Protein AF-A0A357TGL8-F1 (afdb_monomer_lite)

Sequence (66 aa):
KSPHELFVYFHQGQLHGVRSGKWKMLFSRDDNSLGRPSGLFDLENDIGEKKNVLHLNRAVAKRLAK

Foldseek 3Di:
DDPDQKDWDDDPNATAWIDGDQKIWGADPPPVGGRPTPFIGRCVVCVVRPDGCCVVCVVVVVVRSD

pLDDT: mean 88.4, std 8.16, range [53.53, 96.0]

Structure (mmCIF, N/CA/C/O backbone):
data_AF-A0A357TGL8-F1
#
_entry.id   AF-A0A357TGL8-F1
#
loop_
_atom_site.group_PDB
_atom_site.id
_atom_site.type_symbol
_atom_site.label_atom_id
_atom_site.label_alt_id
_atom_site.label_comp_id
_atom_site.label_asym_id
_atom_site.label_entity_id
_atom_site.label_seq_id
_atom_site.pdbx_PDB_ins_code
_atom_site.Cartn_x
_atom_site.Cartn_y
_atom_site.Cartn_z
_atom_site.occupancy
_atom_site.B_iso_or_equiv
_atom_site.auth_seq_id
_atom_site.auth_comp_id
_atom_site.auth_asym_id
_atom_site.auth_atom_id
_atom_site.pdbx_PDB_model_num
ATOM 1 N N . LYS A 1 1 ? -18.324 11.938 2.934 1.00 53.53 1 LYS A N 1
ATOM 2 C CA . LYS A 1 1 ? -17.754 10.679 2.392 1.00 53.53 1 LYS A CA 1
ATOM 3 C C . LYS A 1 1 ? -17.255 10.976 0.987 1.00 53.53 1 LYS A C 1
ATOM 5 O O . LYS A 1 1 ? -18.026 11.530 0.220 1.00 53.53 1 LYS A O 1
ATOM 10 N N . SER A 1 2 ? -15.984 10.703 0.694 1.00 56.44 2 SER A N 1
ATOM 11 C CA . SER A 1 2 ? -15.470 10.789 -0.679 1.00 56.44 2 SER A CA 1
ATOM 12 C C . SER A 1 2 ? -16.174 9.733 -1.547 1.00 56.44 2 SER A C 1
ATOM 14 O O . SER A 1 2 ? -16.376 8.628 -1.040 1.00 56.44 2 SER A O 1
ATOM 16 N N . PRO A 1 3 ? -16.543 10.033 -2.805 1.00 75.62 3 PRO A N 1
ATOM 17 C CA . PRO A 1 3 ? -17.069 9.036 -3.739 1.00 75.62 3 PRO A CA 1
ATOM 18 C C . PRO A 1 3 ? -15.996 8.035 -4.200 1.00 75.62 3 PRO A C 1
ATOM 20 O O . PRO A 1 3 ? -16.321 7.033 -4.826 1.00 75.62 3 PRO A O 1
ATOM 23 N N . HIS A 1 4 ? -14.718 8.291 -3.903 1.00 68.31 4 HIS A N 1
ATOM 24 C CA . HIS A 1 4 ? -13.618 7.435 -4.329 1.00 68.31 4 HIS A CA 1
ATOM 25 C C . HIS A 1 4 ? -13.486 6.202 -3.426 1.00 68.31 4 HIS A C 1
ATOM 27 O O . HIS A 1 4 ? -13.130 6.304 -2.249 1.00 68.31 4 HIS A O 1
ATOM 33 N N . GLU A 1 5 ? -13.737 5.029 -4.007 1.00 82.75 5 GLU A N 1
ATOM 34 C CA . GLU A 1 5 ? -13.605 3.717 -3.354 1.00 82.75 5 GL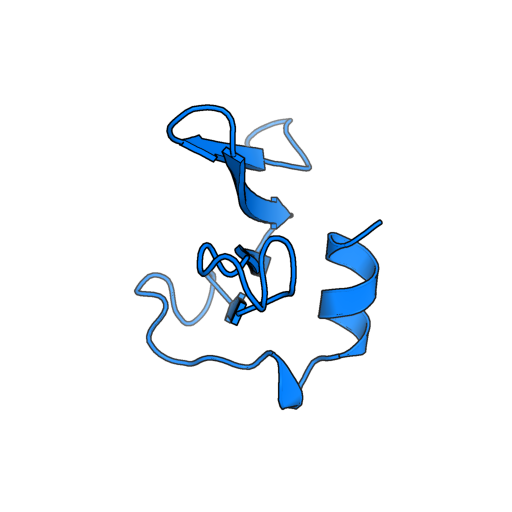U A CA 1
ATOM 35 C C . GLU A 1 5 ? -12.143 3.247 -3.245 1.00 82.75 5 GLU A C 1
ATOM 37 O O . GLU A 1 5 ? -11.808 2.392 -2.413 1.00 82.75 5 GLU A O 1
ATOM 42 N N . LEU A 1 6 ? -11.264 3.836 -4.063 1.00 88.38 6 LEU A N 1
ATOM 43 C CA . LEU A 1 6 ? -9.853 3.495 -4.177 1.00 88.38 6 LEU A CA 1
ATOM 44 C C . LEU A 1 6 ? -8.999 4.755 -4.348 1.00 88.38 6 LEU A C 1
ATOM 46 O O . LEU A 1 6 ? -9.301 5.619 -5.169 1.00 88.38 6 LEU A O 1
ATOM 50 N N . PHE A 1 7 ? -7.898 4.820 -3.607 1.00 90.75 7 PHE A N 1
ATOM 51 C CA . PHE A 1 7 ? -6.843 5.810 -3.785 1.00 90.75 7 PHE A CA 1
ATOM 52 C C . PHE A 1 7 ? -5.542 5.088 -4.107 1.00 90.75 7 PHE A C 1
ATOM 54 O O . PHE A 1 7 ? -5.143 4.176 -3.380 1.00 90.75 7 PHE A O 1
ATOM 61 N N . VAL A 1 8 ? -4.875 5.513 -5.175 1.00 92.12 8 VAL A N 1
ATOM 62 C CA . VAL A 1 8 ? -3.588 4.960 -5.597 1.00 92.12 8 VAL A CA 1
ATOM 63 C C . VAL A 1 8 ? -2.521 6.029 -5.413 1.00 92.12 8 VAL A C 1
ATOM 65 O O . VAL A 1 8 ? -2.673 7.160 -5.870 1.00 92.12 8 VAL A O 1
ATOM 68 N N . TYR A 1 9 ? -1.458 5.673 -4.705 1.00 92.00 9 TYR A N 1
ATOM 69 C CA . TYR A 1 9 ? -0.344 6.555 -4.398 1.00 92.00 9 TYR A CA 1
ATOM 70 C C . TYR A 1 9 ? 0.825 6.188 -5.300 1.00 92.00 9 TYR A C 1
ATOM 72 O O . TYR A 1 9 ? 1.319 5.060 -5.252 1.00 92.00 9 TYR A O 1
ATOM 80 N N . PHE A 1 10 ? 1.276 7.157 -6.087 1.00 90.88 10 PHE A N 1
ATOM 81 C CA . PHE A 1 10 ? 2.470 7.051 -6.914 1.00 90.88 10 PHE A CA 1
ATOM 82 C C . PHE A 1 10 ? 3.524 8.038 -6.436 1.00 90.88 10 PHE A C 1
ATOM 84 O O . PHE A 1 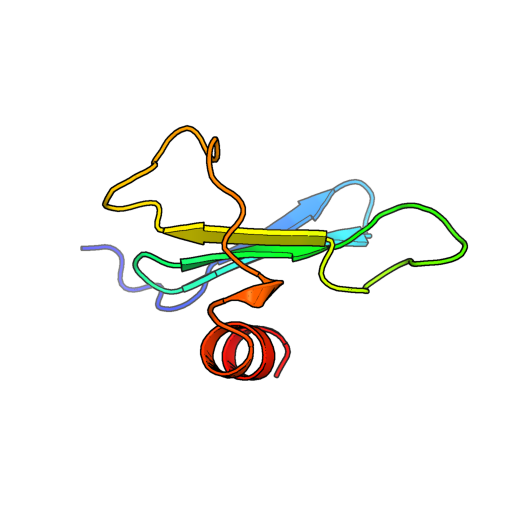10 ? 3.201 9.120 -5.944 1.00 90.88 10 PHE A O 1
ATOM 91 N N . HIS A 1 11 ? 4.788 7.689 -6.623 1.00 86.06 11 HIS A N 1
ATOM 92 C CA . HIS A 1 11 ? 5.894 8.623 -6.470 1.00 86.06 11 HIS A CA 1
ATOM 93 C C . HIS A 1 11 ? 7.022 8.214 -7.414 1.00 86.06 11 HIS A C 1
ATOM 95 O O . HIS A 1 11 ? 7.329 7.034 -7.556 1.00 86.06 11 HIS A O 1
ATOM 101 N N . GLN A 1 12 ? 7.559 9.204 -8.133 1.00 88.38 12 GLN A N 1
ATOM 102 C CA . GLN A 1 12 ? 8.531 9.014 -9.218 1.00 88.38 12 GLN A CA 1
ATOM 103 C C . GLN A 1 12 ? 8.095 7.973 -10.271 1.00 88.38 12 GLN A C 1
ATOM 105 O O . GLN A 1 12 ? 8.897 7.191 -10.765 1.00 88.38 12 GLN A O 1
ATOM 110 N N . GLY A 1 13 ? 6.798 7.935 -10.601 1.00 84.81 13 GLY A N 1
ATOM 111 C CA . GLY A 1 13 ? 6.248 6.987 -11.580 1.00 84.81 13 GLY A CA 1
ATOM 112 C C . GLY A 1 13 ? 6.099 5.547 -11.074 1.00 84.81 13 GLY A C 1
ATOM 113 O O . GLY A 1 13 ? 5.659 4.685 -11.829 1.00 84.81 13 GLY A O 1
ATOM 114 N N . GLN A 1 14 ? 6.412 5.276 -9.804 1.00 85.62 14 GLN A N 1
ATOM 115 C CA . GLN A 1 14 ? 6.304 3.951 -9.195 1.00 85.62 14 GLN A CA 1
ATOM 116 C C . GLN A 1 14 ? 5.115 3.865 -8.235 1.00 85.62 14 GLN A C 1
ATOM 118 O O . GLN A 1 14 ? 4.807 4.818 -7.511 1.00 85.62 14 GLN A O 1
ATOM 123 N N . LEU A 1 15 ? 4.450 2.705 -8.214 1.00 89.88 15 LEU A N 1
ATOM 124 C CA . LEU A 1 15 ? 3.359 2.418 -7.284 1.00 89.88 15 LEU A CA 1
ATOM 125 C C . LEU A 1 15 ? 3.906 2.323 -5.856 1.00 89.88 15 LEU A C 1
ATOM 127 O O . LEU A 1 15 ? 4.718 1.459 -5.542 1.00 89.88 15 LEU A O 1
ATOM 131 N N . HIS A 1 16 ? 3.430 3.204 -4.984 1.00 92.38 16 HIS A N 1
ATOM 132 C CA . HIS A 1 16 ? 3.829 3.259 -3.580 1.00 92.38 16 HIS A CA 1
ATOM 133 C C . HIS A 1 16 ? 2.809 2.603 -2.659 1.00 92.38 16 HIS A C 1
ATOM 135 O O . HIS A 1 16 ? 3.172 1.998 -1.650 1.00 92.38 16 HIS A O 1
ATOM 141 N N . GLY A 1 17 ? 1.527 2.728 -2.985 1.00 93.81 17 GLY A N 1
ATOM 142 C CA . GLY A 1 17 ? 0.486 2.187 -2.136 1.00 93.81 17 GLY A CA 1
ATOM 143 C C . GLY A 1 17 ? -0.900 2.303 -2.725 1.00 93.81 17 GLY A C 1
ATOM 144 O O . GLY A 1 17 ? -1.157 3.080 -3.641 1.00 93.81 17 GLY A O 1
ATOM 145 N N . VAL A 1 18 ? -1.804 1.532 -2.145 1.00 94.25 18 VAL A N 1
ATOM 146 C CA . VAL A 1 18 ? -3.223 1.517 -2.481 1.00 94.25 18 VAL A CA 1
ATOM 147 C C . VAL A 1 18 ? -4.011 1.608 -1.185 1.00 94.25 18 VAL A C 1
ATOM 149 O O . VAL A 1 18 ? -3.741 0.878 -0.232 1.00 94.25 18 VAL A O 1
ATOM 152 N N . ARG A 1 19 ? -5.003 2.494 -1.136 1.00 93.94 19 ARG A N 1
ATOM 153 C CA . ARG A 1 19 ? -5.950 2.596 -0.024 1.00 93.94 19 ARG A CA 1
ATOM 154 C C . ARG A 1 19 ? -7.361 2.343 -0.518 1.00 93.94 19 ARG A C 1
ATOM 156 O O . ARG A 1 19 ? -7.814 2.998 -1.449 1.00 93.94 19 ARG A O 1
ATOM 163 N N . SER A 1 20 ? -8.074 1.459 0.169 1.00 92.50 20 SER A N 1
ATOM 164 C CA . SER A 1 20 ? -9.507 1.249 -0.027 1.00 92.50 20 SER A CA 1
ATOM 165 C C . SER A 1 20 ? -10.206 1.175 1.327 1.00 92.50 20 SER A C 1
ATOM 167 O O . SER A 1 20 ? -9.903 0.321 2.168 1.00 92.50 20 SER A O 1
ATOM 169 N N . GLY A 1 21 ? -11.121 2.118 1.559 1.00 90.62 21 GLY A N 1
ATOM 170 C CA . GLY A 1 21 ? -11.764 2.309 2.857 1.00 90.62 21 GLY A CA 1
ATOM 171 C C . GLY A 1 21 ? -10.744 2.533 3.980 1.00 90.62 21 GLY A C 1
ATOM 172 O O . GLY A 1 21 ? -9.926 3.460 3.928 1.00 90.62 21 GLY A O 1
ATOM 173 N N . LYS A 1 22 ? -10.801 1.668 4.999 1.00 92.62 22 LYS A N 1
ATOM 174 C CA . LYS A 1 22 ? -9.887 1.690 6.149 1.00 92.62 22 LYS A CA 1
ATOM 175 C C . LYS A 1 22 ? -8.526 1.053 5.882 1.00 92.62 22 LYS A C 1
ATOM 177 O O . LYS A 1 22 ? -7.588 1.293 6.626 1.00 92.62 22 LYS A O 1
ATOM 182 N N . TRP A 1 23 ? -8.395 0.259 4.825 1.00 95.25 23 TRP A N 1
ATOM 183 C CA . TRP A 1 23 ? -7.158 -0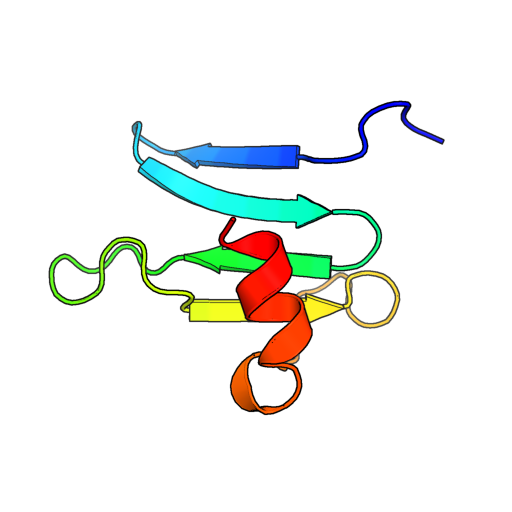.459 4.558 1.00 95.25 23 TRP A CA 1
ATOM 184 C C . TRP A 1 23 ? -6.230 0.351 3.672 1.00 95.25 23 TRP A C 1
ATOM 186 O O . TRP A 1 23 ? -6.655 0.863 2.635 1.00 95.25 23 TRP A O 1
ATOM 196 N N . LYS A 1 24 ? -4.952 0.397 4.042 1.00 95.31 24 LYS A N 1
ATOM 197 C CA . LYS A 1 24 ? -3.879 0.910 3.193 1.00 95.31 24 LYS A CA 1
ATOM 198 C C . LYS A 1 24 ? -2.768 -0.120 3.079 1.00 95.31 24 LYS A C 1
ATOM 200 O O . LYS A 1 24 ? -2.262 -0.614 4.082 1.00 95.31 24 LYS A O 1
ATOM 205 N N . MET A 1 25 ? -2.426 -0.453 1.844 1.00 95.00 25 MET A N 1
ATOM 206 C CA . MET A 1 25 ? -1.307 -1.307 1.488 1.00 95.00 25 MET A CA 1
ATOM 207 C C . MET A 1 25 ? -0.173 -0.450 0.947 1.00 95.00 25 MET A C 1
ATOM 209 O O . MET A 1 25 ? -0.410 0.444 0.136 1.00 95.00 25 MET A O 1
ATOM 213 N N . LEU A 1 26 ? 1.046 -0.760 1.369 1.00 94.38 26 LEU A N 1
ATOM 214 C CA . LEU A 1 26 ? 2.271 -0.212 0.805 1.00 94.38 26 LEU A CA 1
ATOM 215 C C . LEU A 1 26 ? 3.007 -1.294 0.020 1.00 94.38 26 LEU A C 1
ATOM 217 O O . LEU A 1 26 ? 2.953 -2.477 0.370 1.00 94.38 26 LEU A O 1
ATOM 221 N N . PHE A 1 27 ? 3.707 -0.868 -1.024 1.00 92.81 27 PHE A N 1
ATOM 222 C CA . PHE A 1 27 ? 4.559 -1.726 -1.836 1.00 92.81 27 PHE A CA 1
ATOM 223 C C . PHE A 1 27 ? 6.028 -1.418 -1.564 1.00 92.81 27 PHE A C 1
ATOM 225 O O . PHE A 1 27 ? 6.399 -0.293 -1.219 1.00 92.81 27 PHE A O 1
ATOM 232 N N . SER A 1 28 ? 6.868 -2.442 -1.669 1.00 91.00 28 SER A N 1
ATOM 233 C CA . SER A 1 28 ? 8.310 -2.284 -1.590 1.00 91.00 28 SER A CA 1
ATOM 234 C C . SER A 1 28 ? 8.836 -1.572 -2.832 1.00 91.00 28 SER A C 1
ATOM 236 O O . SER A 1 28 ? 8.306 -1.732 -3.937 1.00 91.00 28 SER A O 1
ATOM 238 N N . ARG A 1 29 ? 9.888 -0.786 -2.613 1.00 86.25 29 ARG A N 1
ATOM 239 C CA . ARG A 1 29 ? 10.578 0.028 -3.619 1.00 86.25 29 ARG A CA 1
ATOM 240 C C . ARG A 1 29 ? 12.000 -0.453 -3.877 1.00 86.25 29 ARG A C 1
ATOM 242 O O . ARG A 1 29 ? 12.670 0.103 -4.733 1.00 86.25 29 ARG A O 1
ATOM 249 N N . ASP A 1 30 ? 12.452 -1.462 -3.137 1.00 87.31 30 ASP A N 1
ATOM 250 C CA . ASP A 1 30 ? 13.767 -2.049 -3.356 1.00 87.31 30 ASP A CA 1
ATOM 251 C C . ASP A 1 30 ? 13.733 -2.858 -4.650 1.00 87.31 30 ASP A C 1
ATOM 253 O O . ASP A 1 30 ? 12.807 -3.647 -4.841 1.00 87.31 30 ASP A O 1
ATOM 257 N N . ASP A 1 31 ? 14.755 -2.739 -5.495 1.00 83.69 31 ASP A N 1
ATOM 258 C CA . ASP A 1 31 ? 14.789 -3.385 -6.818 1.00 83.69 31 ASP A CA 1
ATOM 259 C C . ASP A 1 31 ? 14.516 -4.899 -6.754 1.00 83.69 31 ASP A C 1
ATOM 261 O O . ASP A 1 31 ? 13.780 -5.451 -7.570 1.00 83.69 31 ASP A O 1
ATOM 265 N N . ASN A 1 32 ? 15.014 -5.572 -5.712 1.00 86.25 32 ASN A N 1
ATOM 266 C CA . ASN A 1 32 ? 14.831 -7.015 -5.504 1.00 86.25 32 ASN A CA 1
ATOM 267 C C . ASN A 1 32 ? 13.410 -7.422 -5.071 1.00 86.25 32 ASN A C 1
ATOM 269 O O . ASN A 1 32 ? 13.073 -8.609 -5.037 1.00 86.25 32 ASN A O 1
ATOM 273 N N . SER A 1 33 ? 12.576 -6.463 -4.672 1.00 84.12 33 SER A N 1
ATOM 274 C CA . SER A 1 33 ? 11.221 -6.709 -4.173 1.00 84.12 33 SER A CA 1
ATOM 275 C C . SER A 1 33 ? 10.192 -5.712 -4.702 1.00 84.12 33 SER A C 1
ATOM 277 O O . SER A 1 33 ? 9.091 -5.632 -4.156 1.00 84.12 33 SER A O 1
ATOM 279 N N . LEU A 1 34 ? 10.523 -4.997 -5.779 1.00 85.25 34 LEU A N 1
ATOM 280 C CA . LEU A 1 34 ? 9.699 -3.943 -6.350 1.00 85.25 34 LEU A CA 1
ATOM 281 C C . LEU A 1 34 ? 8.281 -4.455 -6.624 1.00 85.25 34 LEU A C 1
ATOM 283 O O . LEU A 1 34 ? 8.082 -5.522 -7.209 1.00 85.25 34 LEU A O 1
ATOM 287 N N . GLY A 1 35 ? 7.285 -3.709 -6.150 1.00 83.25 35 GLY A N 1
ATOM 288 C CA . GLY A 1 35 ? 5.875 -4.060 -6.332 1.00 83.25 35 GLY A CA 1
ATOM 289 C C . GLY A 1 35 ? 5.374 -5.207 -5.445 1.00 83.25 35 GLY A C 1
ATOM 290 O O . GLY A 1 35 ? 4.198 -5.560 -5.519 1.00 83.25 35 GLY A O 1
ATOM 291 N N . ARG A 1 36 ? 6.206 -5.779 -4.562 1.00 89.62 36 ARG A N 1
ATOM 292 C CA . ARG A 1 36 ? 5.725 -6.709 -3.528 1.00 89.62 36 ARG A CA 1
ATOM 293 C C . ARG A 1 36 ? 5.096 -5.933 -2.372 1.00 89.62 36 ARG A C 1
ATOM 295 O O . ARG A 1 36 ? 5.643 -4.905 -1.981 1.00 89.62 36 ARG A O 1
ATOM 302 N N . PRO A 1 37 ? 3.997 -6.417 -1.771 1.00 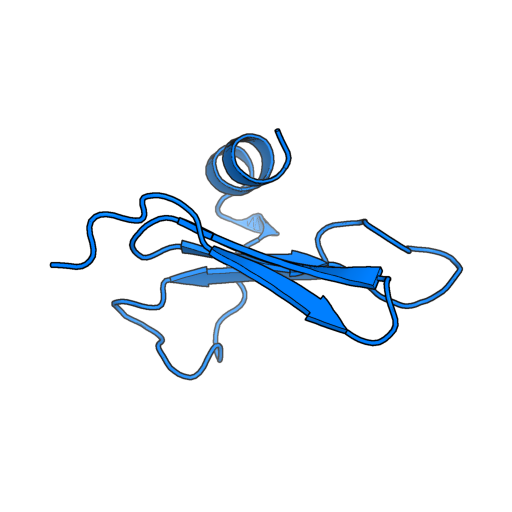91.44 37 PRO A N 1
ATOM 303 C CA . PRO A 1 37 ? 3.444 -5.797 -0.573 1.00 91.44 37 PRO A CA 1
ATOM 304 C C . PRO A 1 37 ? 4.485 -5.758 0.553 1.00 91.44 37 PRO A C 1
ATOM 306 O O . PRO A 1 37 ? 5.007 -6.801 0.949 1.00 91.44 37 PRO A O 1
ATOM 309 N N . SER A 1 38 ? 4.775 -4.565 1.068 1.00 92.94 38 SER A N 1
ATOM 310 C CA . SER A 1 38 ? 5.686 -4.345 2.199 1.00 92.94 38 SER A CA 1
ATOM 311 C C . SER A 1 38 ? 4.926 -4.143 3.512 1.00 92.94 38 SER A C 1
ATOM 313 O O . SER A 1 38 ? 5.417 -4.496 4.584 1.00 92.94 38 SER A O 1
ATOM 315 N N . GLY A 1 39 ? 3.685 -3.651 3.444 1.00 94.25 39 GLY A N 1
ATOM 316 C CA . GLY A 1 39 ? 2.851 -3.470 4.626 1.00 94.25 39 GLY A CA 1
ATOM 317 C C . GLY A 1 39 ? 1.364 -3.356 4.328 1.00 94.25 39 GLY A C 1
ATOM 318 O O . GLY A 1 39 ? 0.956 -3.000 3.224 1.00 94.25 39 GLY A O 1
ATOM 319 N N . LEU A 1 40 ? 0.558 -3.670 5.340 1.00 96.00 40 LEU A N 1
ATOM 320 C CA . LEU A 1 40 ? -0.890 -3.478 5.349 1.00 96.00 40 LEU A CA 1
ATOM 321 C C . LEU A 1 40 ? -1.296 -2.893 6.701 1.00 96.00 40 LEU A C 1
ATOM 323 O O . LEU A 1 40 ? -0.936 -3.455 7.736 1.00 96.00 40 LEU A O 1
ATOM 327 N N . PHE A 1 41 ? -2.069 -1.811 6.674 1.00 96.00 4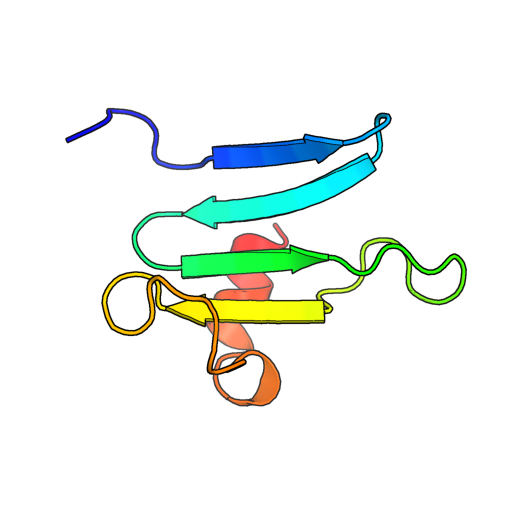1 PHE A N 1
ATOM 328 C CA . PHE A 1 41 ? -2.441 -1.024 7.848 1.00 96.00 41 PHE A CA 1
ATOM 329 C C . PHE A 1 41 ? -3.951 -0.771 7.884 1.00 96.00 41 PHE A C 1
ATOM 331 O O . PHE A 1 41 ? -4.576 -0.555 6.839 1.00 96.00 41 PHE A O 1
ATOM 338 N N . ASP A 1 42 ? -4.526 -0.804 9.089 1.00 95.12 42 ASP A N 1
ATOM 339 C CA . ASP A 1 42 ? -5.914 -0.414 9.354 1.00 95.12 42 ASP A CA 1
ATOM 340 C C . ASP A 1 42 ? -5.938 1.047 9.816 1.00 95.12 42 ASP A C 1
ATOM 342 O O . ASP A 1 42 ? -5.771 1.337 10.995 1.00 95.12 42 ASP A O 1
ATOM 346 N N . LEU A 1 43 ? -6.153 1.972 8.885 1.00 93.50 43 LEU A N 1
ATOM 347 C CA . LEU A 1 43 ? -6.125 3.412 9.137 1.00 93.50 43 LEU A CA 1
ATOM 348 C C . LEU A 1 43 ? -7.254 3.914 10.044 1.00 93.50 43 LEU A C 1
ATOM 350 O O . LEU A 1 43 ? -7.202 5.059 10.482 1.00 93.50 43 LEU A O 1
ATOM 354 N N . GLU A 1 44 ? -8.281 3.103 10.304 1.00 93.75 44 GLU A N 1
ATOM 355 C CA . GLU A 1 44 ? -9.341 3.459 11.254 1.00 93.75 44 GLU A CA 1
ATOM 356 C C . GLU A 1 44 ? -8.847 3.346 12.700 1.00 93.75 44 GLU A C 1
ATOM 358 O O . GLU A 1 44 ? -9.149 4.202 13.525 1.00 93.75 44 GLU A O 1
ATOM 363 N N . ASN A 1 45 ? -8.037 2.322 12.983 1.00 92.44 45 ASN A N 1
ATOM 364 C CA . ASN A 1 45 ? -7.505 2.039 14.320 1.00 92.44 45 ASN A CA 1
ATOM 365 C C . ASN A 1 45 ? -6.030 2.447 14.479 1.00 92.44 45 ASN A C 1
ATOM 367 O O . ASN A 1 45 ? -5.524 2.544 15.593 1.00 92.44 45 ASN A O 1
ATOM 371 N N . ASP A 1 46 ? -5.334 2.676 13.367 1.00 93.50 46 ASP A N 1
ATOM 372 C CA . ASP A 1 46 ? -3.905 2.956 13.294 1.00 93.50 46 ASP A CA 1
ATOM 373 C C . ASP A 1 46 ? -3.602 3.912 12.130 1.00 93.50 46 ASP A C 1
ATOM 375 O O . ASP A 1 46 ? -2.942 3.582 11.143 1.00 93.50 46 ASP A O 1
ATOM 379 N N . ILE A 1 47 ? -4.105 5.144 12.244 1.00 92.44 47 ILE A N 1
ATOM 380 C CA . ILE A 1 47 ? -3.883 6.201 11.244 1.00 92.44 47 ILE A CA 1
ATOM 381 C C . ILE A 1 47 ? -2.396 6.551 11.060 1.00 92.44 47 ILE A C 1
ATOM 383 O O . ILE A 1 47 ? -2.009 7.063 10.014 1.00 92.44 47 ILE A O 1
ATOM 387 N N . GLY A 1 48 ? -1.569 6.271 12.072 1.00 93.38 48 GLY A N 1
ATOM 388 C CA . GLY A 1 48 ? -0.124 6.491 12.047 1.00 93.38 48 GLY A CA 1
ATOM 389 C C . GLY A 1 48 ? 0.679 5.347 11.428 1.00 93.38 48 GLY A C 1
ATOM 390 O O . GLY A 1 48 ? 1.903 5.415 11.480 1.00 93.38 48 GLY A O 1
ATOM 391 N N . GLU A 1 49 ? 0.021 4.310 10.893 1.00 94.25 49 GLU A N 1
ATOM 392 C CA . GLU A 1 49 ? 0.658 3.174 10.207 1.00 94.25 49 GLU A CA 1
ATOM 393 C C . GLU A 1 49 ? 1.739 2.481 11.065 1.00 94.25 49 GLU A C 1
ATOM 395 O O . GLU A 1 49 ? 2.784 2.057 10.572 1.00 94.25 49 GLU A O 1
ATOM 400 N N . LYS A 1 50 ? 1.509 2.375 12.380 1.00 93.75 50 LYS A N 1
ATOM 401 C CA . LYS A 1 50 ? 2.476 1.826 13.343 1.00 93.75 50 LYS A CA 1
ATOM 402 C C . LYS A 1 50 ? 2.489 0.300 13.375 1.00 93.75 50 LYS A C 1
ATOM 404 O O . LYS A 1 50 ? 3.513 -0.303 13.694 1.00 93.75 50 LYS A O 1
ATOM 409 N N . LYS A 1 51 ? 1.358 -0.344 13.085 1.00 94.88 51 LYS A N 1
ATOM 410 C CA . LYS A 1 51 ? 1.162 -1.791 13.195 1.00 94.88 51 LYS A CA 1
ATOM 411 C C . LYS A 1 51 ? 0.950 -2.413 11.822 1.00 94.88 51 LYS A C 1
ATOM 413 O O . LYS A 1 51 ? -0.151 -2.425 11.277 1.00 94.88 51 LYS A O 1
ATOM 418 N N . ASN A 1 52 ? 2.006 -3.036 11.308 1.00 93.69 52 ASN A N 1
ATOM 419 C CA . ASN A 1 52 ? 1.920 -3.822 10.085 1.00 93.69 52 ASN A CA 1
ATOM 420 C C . ASN A 1 52 ? 1.172 -5.143 10.341 1.00 93.69 52 ASN A C 1
ATOM 422 O O . ASN A 1 52 ? 1.637 -6.001 11.092 1.00 93.69 52 ASN A O 1
ATOM 426 N N . VAL A 1 53 ? 0.021 -5.323 9.692 1.00 94.25 53 VAL A N 1
ATOM 427 C CA . VAL A 1 53 ? -0.818 -6.527 9.806 1.00 94.25 53 VAL A CA 1
ATOM 428 C C . VAL A 1 53 ? -0.852 -7.366 8.527 1.00 94.25 53 VAL A C 1
ATOM 430 O O . VAL A 1 53 ? -1.722 -8.226 8.373 1.00 94.25 53 VAL A O 1
ATOM 433 N N . LEU A 1 54 ? 0.106 -7.161 7.617 1.00 91.44 54 LEU A N 1
ATOM 434 C CA . LEU A 1 54 ? 0.186 -7.849 6.324 1.00 91.44 54 LEU A CA 1
ATOM 435 C C . LEU A 1 54 ? 0.181 -9.378 6.458 1.00 91.44 54 LEU A C 1
ATOM 437 O O . LEU A 1 54 ? -0.569 -10.062 5.759 1.00 91.44 54 LEU A O 1
ATOM 441 N N . HIS A 1 55 ? 0.972 -9.919 7.387 1.00 89.44 55 HIS A N 1
ATOM 442 C CA . HIS A 1 55 ? 1.058 -11.366 7.611 1.00 89.44 55 HIS A CA 1
ATOM 443 C C . HIS A 1 55 ? -0.218 -11.953 8.227 1.00 89.44 55 HIS A C 1
ATOM 445 O O . HIS A 1 55 ? -0.560 -13.098 7.940 1.00 89.44 55 HIS A O 1
ATOM 451 N N . LEU A 1 56 ? -0.937 -11.157 9.022 1.00 89.88 56 LEU A N 1
ATOM 452 C CA . LEU A 1 56 ? -2.171 -11.561 9.699 1.00 89.88 56 LEU A CA 1
ATOM 453 C C . LEU A 1 56 ? -3.394 -11.484 8.773 1.00 89.88 56 LEU A C 1
ATOM 455 O O . LEU A 1 56 ? -4.347 -12.232 8.948 1.00 89.88 56 LEU A O 1
ATOM 459 N N . ASN A 1 57 ? -3.362 -10.610 7.761 1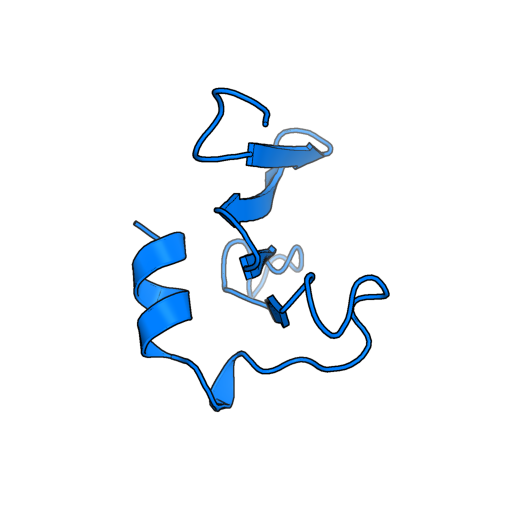.00 88.62 57 ASN A N 1
ATOM 460 C CA . ASN A 1 57 ? -4.504 -10.310 6.893 1.00 88.62 57 ASN A CA 1
ATOM 461 C C . ASN A 1 57 ? -4.187 -10.536 5.406 1.00 88.62 57 ASN A C 1
ATOM 463 O O . ASN A 1 57 ? -4.486 -9.707 4.543 1.00 88.62 57 ASN A O 1
ATOM 467 N N . ARG A 1 58 ? -3.622 -11.705 5.076 1.00 87.00 58 ARG A N 1
ATOM 468 C CA . ARG A 1 58 ? -3.264 -12.082 3.693 1.00 87.00 58 ARG A CA 1
ATOM 469 C C . ARG A 1 58 ? -4.435 -12.005 2.703 1.00 87.00 58 ARG A C 1
ATOM 471 O O . ARG A 1 58 ? -4.218 -11.704 1.533 1.00 87.00 58 ARG A O 1
ATOM 478 N N . ALA A 1 59 ? -5.667 -12.263 3.145 1.00 87.69 59 ALA A N 1
ATOM 479 C CA . ALA A 1 59 ? -6.856 -12.171 2.292 1.00 87.69 59 ALA A CA 1
ATOM 480 C C . ALA A 1 59 ? -7.150 -10.726 1.855 1.00 87.69 59 ALA A C 1
ATOM 482 O O . ALA A 1 59 ? -7.383 -10.467 0.675 1.00 87.69 59 ALA A O 1
ATOM 483 N N . VAL A 1 60 ? -7.063 -9.775 2.790 1.00 87.25 60 VAL A N 1
ATOM 484 C CA . VAL A 1 60 ? -7.196 -8.341 2.495 1.00 87.25 60 VAL A CA 1
ATOM 485 C C . VAL A 1 60 ? -6.078 -7.898 1.561 1.00 87.25 60 VAL A C 1
ATOM 487 O O . VAL A 1 60 ? -6.330 -7.171 0.602 1.00 87.25 60 VAL A O 1
ATOM 490 N N . ALA A 1 61 ? -4.863 -8.400 1.794 1.00 86.25 61 ALA A N 1
ATOM 491 C CA . ALA A 1 61 ? -3.726 -8.082 0.954 1.00 86.25 61 ALA A CA 1
ATOM 492 C C . ALA A 1 61 ? -3.940 -8.511 -0.508 1.00 86.25 61 ALA A C 1
ATOM 494 O O . ALA A 1 61 ? -3.756 -7.718 -1.425 1.00 86.25 61 ALA A O 1
ATOM 495 N N . LYS A 1 62 ? -4.428 -9.738 -0.729 1.00 86.81 62 LYS A N 1
ATOM 496 C CA . LYS A 1 62 ? -4.765 -10.231 -2.074 1.00 86.81 62 LYS A CA 1
ATOM 497 C C . LYS A 1 62 ? -5.850 -9.404 -2.764 1.00 86.81 62 LYS A C 1
ATOM 499 O O . LYS A 1 62 ? -5.794 -9.246 -3.976 1.00 86.81 62 LYS A O 1
ATOM 504 N N . ARG A 1 63 ? -6.831 -8.886 -2.017 1.00 87.12 63 ARG A N 1
ATOM 505 C CA . ARG A 1 63 ? -7.899 -8.041 -2.577 1.00 87.12 63 ARG A CA 1
ATOM 506 C C . ARG A 1 63 ? -7.372 -6.696 -3.074 1.00 87.12 63 ARG A C 1
ATOM 508 O O . ARG A 1 63 ? -7.854 -6.212 -4.083 1.00 87.12 63 ARG A O 1
ATOM 515 N N . LEU A 1 64 ? -6.421 -6.102 -2.354 1.00 83.81 64 LEU A N 1
ATOM 516 C CA . LEU A 1 64 ? -5.840 -4.797 -2.695 1.00 83.81 64 LEU A CA 1
ATOM 517 C C . LEU A 1 64 ? -4.762 -4.873 -3.785 1.00 83.81 64 LEU A C 1
ATOM 519 O O . LEU A 1 64 ? -4.394 -3.841 -4.331 1.00 83.81 64 LEU A O 1
ATOM 523 N N . ALA A 1 65 ? -4.248 -6.070 -4.071 1.00 80.25 65 ALA A N 1
ATOM 524 C CA . ALA A 1 65 ? -3.253 -6.315 -5.114 1.00 80.25 65 ALA A CA 1
ATOM 525 C C . ALA A 1 65 ? -3.864 -6.693 -6.481 1.00 80.25 65 ALA A C 1
ATOM 527 O O . ALA A 1 65 ? -3.115 -7.024 -7.398 1.00 80.25 65 ALA A O 1
ATOM 528 N N . LYS A 1 66 ? -5.197 -6.720 -6.590 1.00 68.06 66 LYS A N 1
ATOM 529 C CA . LYS A 1 66 ? -5.945 -6.978 -7.828 1.00 68.06 66 LYS A CA 1
ATOM 530 C C . LYS A 1 66 ? -6.274 -5.666 -8.524 1.00 68.06 66 LYS A C 1
ATOM 532 O O . LYS A 1 66 ? -6.261 -5.683 -9.770 1.00 68.06 66 LYS A O 1
#

Secondary structure (DSSP, 8-state):
--S-S-EEEEETTEEEEEEETTEEEEE--SGGGTTSEEEEEETTT-TT-----TTT-HHHHHHHT-

Radius of gyration: 11.66 Å; chains: 1; bounding box: 33×23×26 Å